Protein AF-A0A7C5E9Y1-F1 (afdb_monomer)

Sequence (127 aa):
MKSKLKGCRVERELLDRFHSIGFGCIRIAGSGVNKNAPDLIAGTQGKLFIIECKSSKKNYLYLDKEEAQNVINYASKFGGTGWYGLRFDRKEWRFIKAEEILKTNRIVPEEGLTFEELVQFLELKRK

Mean predicted aligned error: 4.64 Å

pLDDT: mean 89.4, std 13.11, range [34.28, 97.88]

Foldseek 3Di:
DVVVVVVVVQLVVVCVVLVVVPKHKDADPCCVPDVLAAGMWIGDDQEIEREHEDEDQDQKDFADLVSLVSQCVVCVVVVYFGWYWYHYPPAAIFIDGSVVCNVPGMDGRVDHDGPVRVVVVVVVVPD

Secondary structure (DSSP, 8-state):
-HHHHHHHHHHHHHHHHHHHTT-EEEEPTTTTT-TTS-SEEEEETTEEEEEEEEEESSS-EEPPHHHHHHHHHHHHHHTSEEEEEEEETTS-EEEEEHHHHTT--EE-TT-SB-HHHHHHHHHHTT-

Solvent-accessible surface area (backbone atoms only — not comparable to full-atom values): 6956 Å² total; per-residue (Å²): 115,77,65,60,59,50,52,59,46,55,56,44,55,52,40,52,53,40,44,76,73,73,28,52,54,46,72,45,87,58,23,95,77,42,81,88,44,52,40,32,44,34,33,51,97,93,43,39,37,30,27,36,74,47,73,34,86,54,81,50,48,80,58,58,51,68,55,26,51,49,35,39,54,50,8,57,76,70,66,32,45,25,31,36,42,36,41,36,68,98,55,67,54,21,37,41,52,22,75,54,37,69,78,53,36,74,45,46,80,83,55,58,33,41,65,67,53,45,52,48,62,61,55,64,69,73,114

Nearest PDB structures (foldseek):
  2wcz-assembly1_A  TM=8.792E-01  e=9.005E-12  Archaeoglobus fulgidus
  2wcw-assembly2_C  TM=8.893E-01  e=9.499E-11  Archaeoglobus fulgidus
  2wcw-assembly1_B  TM=8.791E-01  e=2.374E-10  Archaeoglobus fulgidus
  1ipi-assembly1_A  TM=9.364E-01  e=1.390E-09  Pyrococcus furiosus
  2wcz-assembly1_B  TM=8.637E-01  e=3.709E-09  Archaeoglobus fulgidus

Radius of gyration: 13.58 Å; Cα contacts (8 Å, |Δi|>4): 222; chains: 1; bounding box: 30×27×44 Å

Structure (mmCIF, N/CA/C/O backbone):
data_AF-A0A7C5E9Y1-F1
#
_entry.id   AF-A0A7C5E9Y1-F1
#
loop_
_atom_site.group_PDB
_atom_site.id
_atom_site.type_symbol
_atom_site.label_atom_id
_atom_site.label_alt_id
_atom_site.label_comp_id
_atom_site.label_asym_id
_atom_site.label_entity_id
_atom_site.label_seq_id
_atom_site.pdbx_PDB_ins_code
_atom_site.Cartn_x
_atom_site.Cartn_y
_atom_site.Cartn_z
_atom_site.occupancy
_atom_site.B_iso_or_equiv
_atom_site.auth_seq_id
_atom_site.auth_comp_id
_atom_site.auth_asym_id
_atom_site.auth_atom_id
_atom_site.pdbx_PDB_model_num
ATOM 1 N N . MET A 1 1 ? -4.787 5.306 -22.476 1.00 39.22 1 MET A N 1
ATOM 2 C CA . MET A 1 1 ? -6.003 4.581 -22.017 1.00 39.22 1 MET A CA 1
ATOM 3 C C . MET A 1 1 ? -5.748 3.142 -21.528 1.00 39.22 1 MET A C 1
ATOM 5 O O . MET A 1 1 ? -6.382 2.747 -20.559 1.00 39.22 1 MET A O 1
ATOM 9 N N . LYS A 1 2 ? -4.798 2.363 -22.090 1.00 34.28 2 LYS A N 1
ATOM 10 C CA . LYS A 1 2 ? -4.478 0.980 -21.634 1.00 34.28 2 LYS A CA 1
ATOM 11 C C . LYS A 1 2 ? -3.954 0.846 -20.185 1.00 34.28 2 LYS A C 1
ATOM 13 O O . LYS A 1 2 ? -4.106 -0.223 -19.603 1.00 34.28 2 LYS A O 1
ATOM 18 N N . SER A 1 3 ? -3.327 1.877 -19.612 1.00 57.88 3 SER A N 1
ATOM 19 C CA . SER A 1 3 ? -2.794 1.863 -18.235 1.00 57.88 3 SER A CA 1
ATOM 20 C C . SER A 1 3 ? -3.894 1.986 -17.175 1.00 57.88 3 SER A C 1
ATOM 22 O O . SER A 1 3 ? -3.903 1.220 -16.217 1.00 57.88 3 SER A O 1
ATOM 24 N N . LYS A 1 4 ? -4.873 2.875 -17.395 1.00 59.66 4 LYS A N 1
ATOM 25 C CA . LYS A 1 4 ? -5.979 3.135 -16.457 1.00 59.66 4 LYS A CA 1
ATOM 26 C C . LYS A 1 4 ? -6.898 1.921 -16.283 1.00 59.66 4 LYS A C 1
ATOM 28 O O . LYS A 1 4 ? -7.266 1.589 -15.165 1.00 59.66 4 LYS A O 1
ATOM 33 N N . LEU A 1 5 ? -7.193 1.205 -17.375 1.00 62.38 5 LEU A N 1
ATOM 34 C CA . LEU A 1 5 ? -7.972 -0.041 -17.332 1.00 62.38 5 LEU A CA 1
ATOM 35 C C . LEU A 1 5 ? -7.273 -1.144 -16.521 1.00 62.38 5 LEU A C 1
ATOM 37 O O . LEU A 1 5 ? -7.941 -1.913 -15.837 1.00 62.38 5 LEU A O 1
ATOM 41 N N . LYS A 1 6 ? -5.935 -1.211 -16.573 1.00 60.88 6 LYS A N 1
ATOM 42 C CA . LYS A 1 6 ? -5.151 -2.185 -15.800 1.00 60.88 6 LYS A CA 1
ATOM 43 C C . LYS A 1 6 ? -5.104 -1.839 -14.316 1.00 60.88 6 LYS A C 1
ATOM 45 O O . LYS A 1 6 ? -5.360 -2.733 -13.520 1.00 60.88 6 LYS A O 1
ATOM 50 N N . GLY A 1 7 ? -4.862 -0.572 -13.963 1.00 65.75 7 GLY A N 1
ATOM 51 C CA . GLY A 1 7 ? -4.944 -0.106 -12.568 1.00 65.75 7 GLY A CA 1
ATOM 52 C C . GLY A 1 7 ? -6.314 -0.416 -11.966 1.00 65.75 7 GLY A C 1
ATOM 53 O O . GLY A 1 7 ? -6.421 -1.151 -10.992 1.00 65.75 7 GLY A O 1
ATOM 54 N N . CYS A 1 8 ? -7.375 -0.075 -12.704 1.00 78.31 8 CYS A N 1
ATOM 55 C CA . CYS A 1 8 ? -8.750 -0.395 -12.328 1.00 78.31 8 CYS A CA 1
ATOM 56 C C . CYS A 1 8 ? -9.058 -1.890 -12.152 1.00 78.31 8 CYS A C 1
ATOM 58 O O . CYS A 1 8 ? -10.063 -2.201 -11.514 1.00 78.31 8 CYS A O 1
ATOM 60 N N . ARG A 1 9 ? -8.294 -2.800 -12.769 1.00 87.44 9 ARG A N 1
ATOM 61 C CA . ARG A 1 9 ? -8.444 -4.251 -12.577 1.00 87.44 9 ARG A CA 1
ATOM 62 C C . ARG A 1 9 ? -7.679 -4.720 -11.344 1.00 87.44 9 ARG A C 1
ATOM 64 O O . ARG A 1 9 ? -8.216 -5.516 -10.590 1.00 87.44 9 ARG A O 1
ATOM 71 N N . VAL A 1 10 ? -6.463 -4.215 -11.149 1.00 91.00 10 VAL A N 1
ATOM 72 C CA . VAL A 1 10 ? -5.610 -4.533 -9.996 1.00 91.00 10 VAL A CA 1
ATOM 73 C C . VAL A 1 10 ? -6.273 -4.077 -8.693 1.00 91.00 10 VAL A C 1
ATOM 75 O O . VAL A 1 10 ? -6.408 -4.873 -7.773 1.00 91.00 10 VAL A O 1
ATOM 78 N N . GLU A 1 11 ? -6.791 -2.849 -8.646 1.00 92.75 11 GLU A N 1
ATOM 79 C CA . GLU A 1 11 ? -7.531 -2.337 -7.482 1.00 92.75 11 GLU A CA 1
ATOM 80 C C . GLU A 1 11 ? -8.792 -3.165 -7.183 1.00 92.75 11 GLU A C 1
ATOM 82 O O . GLU A 1 11 ? -9.095 -3.434 -6.026 1.00 92.75 11 GLU A O 1
ATOM 87 N N . ARG A 1 12 ? -9.529 -3.596 -8.223 1.00 94.81 12 ARG A N 1
ATOM 88 C CA . ARG A 1 12 ? -10.718 -4.452 -8.052 1.00 94.81 12 ARG A CA 1
ATOM 89 C C . ARG A 1 12 ? -10.360 -5.836 -7.532 1.00 94.81 12 ARG A C 1
ATOM 91 O O . ARG A 1 12 ? -11.023 -6.307 -6.627 1.00 94.81 12 ARG A O 1
ATOM 98 N N . GLU A 1 13 ? -9.295 -6.443 -8.056 1.00 96.00 13 GLU A N 1
ATOM 99 C CA . GLU A 1 13 ? -8.809 -7.739 -7.572 1.00 96.00 13 GLU A CA 1
ATOM 100 C C . GLU A 1 13 ? -8.527 -7.698 -6.064 1.00 96.00 13 GLU A C 1
ATOM 102 O O . GLU A 1 13 ? -8.906 -8.622 -5.348 1.00 96.00 13 GLU A O 1
ATOM 107 N N . LEU A 1 14 ? -7.886 -6.634 -5.569 1.00 97.12 14 LEU A N 1
ATOM 108 C CA . LEU A 1 14 ? -7.610 -6.496 -4.140 1.00 97.12 14 LEU A CA 1
ATOM 109 C C . LEU A 1 14 ? -8.870 -6.182 -3.319 1.00 97.12 14 LEU A C 1
ATOM 111 O O . LEU A 1 14 ? -9.047 -6.745 -2.241 1.00 97.12 14 LEU A O 1
ATOM 115 N N . LEU A 1 15 ? -9.758 -5.329 -3.833 1.00 97.56 15 LEU A N 1
ATOM 116 C CA . LEU A 1 15 ? -11.053 -5.053 -3.205 1.00 97.56 15 LEU A CA 1
ATOM 117 C C . LEU A 1 15 ? -11.870 -6.339 -3.020 1.00 97.56 15 LEU A C 1
ATOM 119 O O . LEU A 1 15 ? -12.353 -6.605 -1.920 1.00 97.56 15 LEU A O 1
ATOM 123 N N . ASP A 1 16 ? -11.966 -7.163 -4.065 1.00 97.38 16 ASP A N 1
ATOM 124 C CA . ASP A 1 16 ? -12.700 -8.430 -4.029 1.00 97.38 16 ASP A CA 1
ATOM 125 C C . ASP A 1 16 ? -12.076 -9.401 -3.013 1.00 97.38 16 ASP A C 1
ATOM 127 O O . ASP A 1 16 ? -12.800 -10.079 -2.283 1.00 97.38 16 ASP A O 1
ATOM 131 N N . ARG A 1 17 ? -10.738 -9.428 -2.895 1.00 97.06 17 ARG A N 1
ATOM 132 C CA . ARG A 1 17 ? -10.040 -10.220 -1.866 1.00 97.06 17 ARG A CA 1
ATOM 133 C C . ARG A 1 17 ? -10.432 -9.797 -0.453 1.00 97.06 17 ARG A C 1
ATOM 135 O O . ARG A 1 17 ? -10.791 -10.662 0.341 1.00 97.06 17 ARG A O 1
ATOM 142 N N . PHE A 1 18 ? -10.425 -8.499 -0.141 1.00 96.88 18 PHE A N 1
ATOM 143 C CA . PHE A 1 18 ? -10.885 -8.012 1.167 1.00 96.88 18 PHE A CA 1
ATOM 144 C C . PHE A 1 18 ? -12.357 -8.358 1.434 1.00 96.88 18 PHE A C 1
ATOM 146 O O . PHE A 1 18 ? -12.678 -8.861 2.509 1.00 96.88 18 PHE A O 1
ATOM 153 N N . HIS A 1 19 ? -13.243 -8.170 0.454 1.00 96.62 19 HIS A N 1
ATOM 154 C CA . HIS A 1 19 ? -14.653 -8.542 0.601 1.00 96.62 19 HIS A CA 1
ATOM 155 C C . HIS A 1 19 ? -14.845 -10.043 0.845 1.00 96.62 19 HIS A C 1
ATOM 157 O O . HIS A 1 19 ? -15.668 -10.425 1.675 1.00 96.62 19 HIS A O 1
ATOM 163 N N . SER A 1 20 ? -14.062 -10.897 0.178 1.00 96.56 20 SER A N 1
ATOM 164 C CA . SER A 1 20 ? -14.175 -12.356 0.317 1.00 96.56 20 SER A CA 1
ATOM 165 C C . SER A 1 20 ? -13.888 -12.871 1.733 1.00 96.56 20 SER A C 1
ATOM 167 O O . SER A 1 20 ? -14.375 -13.936 2.102 1.00 96.56 20 SER A O 1
ATOM 169 N N . ILE A 1 21 ? -13.153 -12.096 2.538 1.00 94.38 21 ILE A N 1
ATOM 170 C CA . ILE A 1 21 ? -12.843 -12.402 3.942 1.00 94.38 21 ILE A CA 1
ATOM 171 C C . ILE A 1 21 ? -13.665 -11.562 4.936 1.00 94.38 21 ILE A C 1
ATOM 173 O O . ILE A 1 21 ? -13.351 -11.519 6.122 1.00 94.38 21 ILE A O 1
ATOM 177 N N . GLY A 1 22 ? -14.708 -10.866 4.468 1.00 93.69 22 GLY A N 1
ATOM 178 C CA . GLY A 1 22 ? -15.627 -10.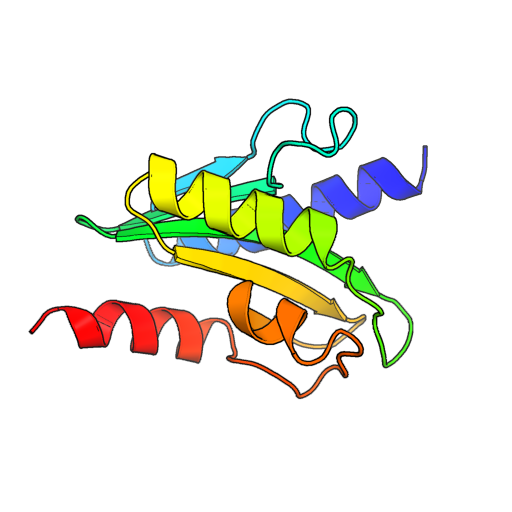095 5.313 1.00 93.69 22 GLY A CA 1
ATOM 179 C C . GLY A 1 22 ? -15.124 -8.716 5.753 1.00 93.69 22 GLY A C 1
ATOM 180 O O . GLY A 1 22 ? -15.741 -8.096 6.619 1.00 93.69 22 GLY A O 1
ATOM 181 N N . PHE A 1 23 ? -14.029 -8.211 5.178 1.00 95.50 23 PHE A N 1
ATOM 182 C CA . PHE A 1 23 ? -13.599 -6.829 5.404 1.00 95.50 23 PHE A CA 1
ATOM 183 C C . PHE A 1 23 ? 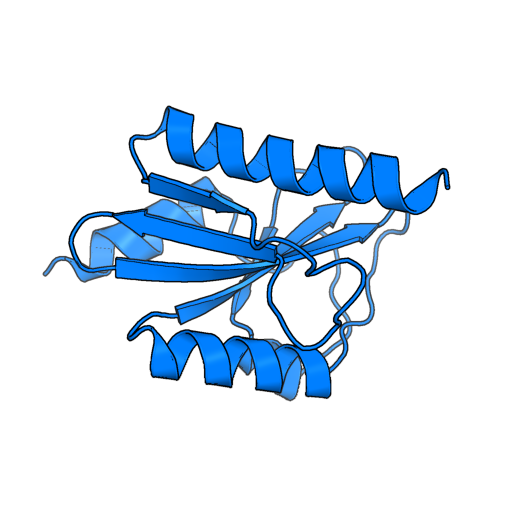-14.455 -5.890 4.551 1.00 95.50 23 PHE A C 1
ATOM 185 O O . PHE A 1 23 ? -14.848 -6.240 3.442 1.00 95.50 23 PHE A O 1
ATOM 192 N N . GLY A 1 24 ? -14.705 -4.673 5.030 1.00 96.06 24 GLY A N 1
ATOM 193 C CA . GLY A 1 24 ? -15.210 -3.603 4.172 1.00 96.06 24 GLY A CA 1
ATOM 194 C C . GLY A 1 24 ? -14.071 -3.051 3.319 1.00 96.06 24 GLY A C 1
ATOM 195 O O . GLY A 1 24 ? -12.986 -2.809 3.846 1.00 96.06 24 GLY A O 1
ATOM 196 N N . CYS A 1 25 ? -14.287 -2.842 2.019 1.00 97.31 25 CYS A N 1
ATOM 197 C CA . CYS A 1 25 ? -13.298 -2.207 1.154 1.00 97.31 25 CYS A CA 1
ATOM 198 C C . CYS A 1 25 ? -13.953 -1.300 0.107 1.00 97.31 25 CYS A C 1
ATOM 200 O O . CYS A 1 25 ? -14.907 -1.673 -0.571 1.00 97.31 25 CYS A O 1
ATOM 202 N N . ILE A 1 26 ? -13.426 -0.087 -0.041 1.00 95.94 26 ILE A N 1
ATOM 203 C CA . ILE A 1 26 ? -13.893 0.891 -1.021 1.00 95.94 26 ILE A CA 1
ATOM 204 C C . ILE A 1 26 ? -12.727 1.440 -1.835 1.00 95.94 26 ILE A C 1
ATOM 206 O O . ILE A 1 26 ? -11.607 1.571 -1.342 1.00 95.94 26 ILE A O 1
ATOM 210 N N . ARG A 1 27 ? -13.018 1.797 -3.088 1.00 94.31 27 ARG A N 1
ATOM 211 C CA . ARG A 1 27 ? -12.103 2.525 -3.974 1.00 94.31 27 ARG A CA 1
ATOM 212 C C . ARG A 1 27 ? -12.322 4.021 -3.850 1.00 94.31 27 ARG A C 1
ATOM 214 O O . ARG A 1 27 ? -13.467 4.473 -3.882 1.00 94.31 27 ARG A O 1
ATOM 221 N N . ILE A 1 28 ? -11.239 4.787 -3.770 1.00 91.12 28 ILE A N 1
ATOM 222 C CA . ILE A 1 28 ? -11.320 6.245 -3.700 1.00 91.12 28 ILE A CA 1
ATOM 223 C C . ILE A 1 28 ? -11.540 6.809 -5.106 1.00 91.12 28 ILE A C 1
ATOM 225 O O . ILE A 1 28 ? -10.771 6.578 -6.041 1.00 91.12 28 ILE A O 1
ATOM 229 N N . ALA A 1 29 ? -12.628 7.559 -5.280 1.00 85.69 29 ALA A N 1
ATOM 230 C CA . ALA A 1 29 ? -12.941 8.176 -6.559 1.00 85.69 29 ALA A CA 1
ATOM 231 C C . ALA A 1 29 ? -11.872 9.213 -6.938 1.00 85.69 29 ALA A C 1
ATOM 233 O O . ALA A 1 29 ? -11.527 10.094 -6.156 1.00 85.69 29 ALA A O 1
ATOM 234 N N . GLY A 1 30 ? -11.373 9.130 -8.171 1.00 80.44 30 GLY A N 1
ATOM 235 C CA . GLY A 1 30 ? -10.431 10.111 -8.707 1.00 80.44 30 GLY A CA 1
ATOM 236 C C . GLY A 1 30 ? -8.959 9.912 -8.327 1.00 80.44 30 GLY A C 1
ATOM 237 O O . GLY A 1 30 ? -8.160 10.708 -8.816 1.00 80.44 30 GLY A O 1
ATOM 238 N N . SER A 1 31 ? -8.574 8.863 -7.580 1.00 74.38 31 SER A N 1
ATOM 239 C CA . SER A 1 31 ? -7.160 8.579 -7.225 1.00 74.38 31 SER A CA 1
ATOM 240 C C . SER A 1 31 ? -6.240 8.543 -8.457 1.00 74.38 31 SER A C 1
ATOM 242 O O . SER A 1 31 ? -5.191 9.174 -8.510 1.00 74.38 31 SER A O 1
ATOM 244 N N . GLY A 1 32 ? -6.704 7.936 -9.553 1.00 63.25 32 GLY A N 1
ATOM 245 C CA . GLY A 1 32 ? -5.951 7.872 -10.812 1.00 63.25 32 GLY A CA 1
ATOM 246 C C . GLY A 1 32 ? -5.828 9.188 -11.604 1.00 63.25 32 GLY A C 1
ATOM 247 O O . GLY A 1 32 ? -5.262 9.172 -12.698 1.00 63.25 32 GLY A O 1
ATOM 248 N N . VAL A 1 33 ? -6.410 10.297 -11.132 1.00 67.25 33 VAL A N 1
ATOM 249 C CA . VAL A 1 33 ? -6.280 11.647 -11.729 1.00 67.25 33 VAL A CA 1
ATOM 250 C C . VAL A 1 33 ? -5.651 12.611 -10.723 1.00 67.25 33 VAL A C 1
ATOM 252 O O . VAL A 1 33 ? -4.790 13.406 -11.092 1.00 67.25 33 VAL A O 1
ATOM 255 N N . ASN A 1 34 ? -6.049 12.508 -9.457 1.00 64.94 34 ASN A N 1
ATOM 256 C CA . ASN A 1 34 ? -5.498 13.251 -8.340 1.00 64.94 34 ASN A CA 1
ATOM 257 C C . ASN A 1 34 ? -4.528 12.351 -7.561 1.00 64.94 34 ASN A C 1
ATOM 259 O O . ASN A 1 34 ? -4.961 11.559 -6.730 1.00 64.94 34 ASN A O 1
ATOM 263 N N . LYS A 1 35 ? -3.219 12.514 -7.796 1.00 64.44 35 LYS A N 1
ATOM 264 C CA . LYS A 1 35 ? -2.153 11.753 -7.111 1.00 64.44 35 LYS A CA 1
ATOM 265 C C . LYS A 1 35 ? -2.098 11.965 -5.590 1.00 64.44 35 LYS A C 1
ATOM 267 O O . LYS A 1 35 ? -1.291 11.345 -4.911 1.00 64.44 35 LYS A O 1
ATOM 272 N N . ASN A 1 36 ? -2.931 12.854 -5.054 1.00 74.31 36 ASN A N 1
ATOM 273 C CA . ASN A 1 36 ? -2.963 13.168 -3.633 1.00 74.31 36 ASN A CA 1
ATOM 274 C C . ASN A 1 36 ? -3.905 12.256 -2.838 1.00 74.31 36 ASN A C 1
ATOM 276 O O . ASN A 1 36 ? -4.078 12.501 -1.649 1.00 74.31 36 ASN A O 1
ATOM 280 N N . ALA A 1 37 ? -4.562 11.273 -3.460 1.00 86.19 37 ALA A N 1
ATOM 281 C CA . ALA A 1 37 ? -5.456 10.342 -2.779 1.00 86.19 37 ALA A CA 1
ATOM 282 C C . ALA A 1 37 ? -4.997 8.889 -3.000 1.00 86.19 37 ALA A C 1
ATOM 284 O O . ALA A 1 37 ? -4.740 8.533 -4.149 1.00 86.19 37 ALA A O 1
ATOM 285 N N . PRO A 1 38 ? -4.944 8.062 -1.940 1.00 92.94 38 PRO A N 1
ATOM 286 C CA . PRO A 1 38 ? -4.693 6.624 -2.046 1.00 92.94 38 PRO A CA 1
ATOM 287 C C . PRO A 1 38 ? -5.753 5.899 -2.887 1.00 92.94 38 PRO A C 1
ATOM 289 O O . PRO A 1 38 ? -6.822 6.444 -3.161 1.00 92.94 38 PRO A O 1
ATOM 292 N N . ASP A 1 39 ? -5.506 4.644 -3.251 1.00 95.19 39 ASP A N 1
ATOM 293 C CA . ASP A 1 39 ? -6.432 3.882 -4.097 1.00 95.19 39 ASP A CA 1
ATOM 294 C C . ASP A 1 39 ? -7.592 3.230 -3.335 1.00 95.19 39 ASP A C 1
ATOM 296 O O . ASP A 1 39 ? -8.741 3.265 -3.791 1.00 95.19 39 ASP A O 1
ATOM 300 N N . LEU A 1 40 ? -7.305 2.617 -2.183 1.00 96.50 40 LEU A N 1
ATOM 301 C CA . LEU A 1 40 ? -8.275 1.846 -1.407 1.00 96.50 40 LEU A CA 1
ATOM 302 C C . LEU A 1 40 ? -8.303 2.267 0.059 1.00 96.50 40 LEU A C 1
ATOM 304 O O . LEU A 1 40 ? -7.274 2.556 0.672 1.00 96.50 40 LEU A O 1
ATOM 308 N N . ILE A 1 41 ? -9.498 2.182 0.638 1.00 96.31 41 ILE A N 1
ATOM 309 C CA . ILE A 1 41 ? -9.693 2.105 2.084 1.00 96.31 41 ILE A CA 1
ATOM 310 C C . ILE A 1 41 ? -10.299 0.739 2.368 1.00 96.31 41 ILE A C 1
ATOM 312 O O . ILE A 1 41 ? -11.395 0.438 1.899 1.00 96.31 41 ILE A O 1
ATOM 316 N N . ALA A 1 42 ? -9.582 -0.093 3.112 1.00 96.38 42 ALA A N 1
ATOM 317 C CA . ALA A 1 42 ? -10.072 -1.373 3.603 1.00 96.38 42 ALA A CA 1
ATOM 318 C C . ALA A 1 42 ? -10.151 -1.346 5.129 1.00 96.38 42 ALA A C 1
ATOM 320 O O . ALA A 1 42 ? -9.449 -0.572 5.776 1.00 96.38 42 ALA A O 1
ATOM 321 N N . GLY A 1 43 ? -10.982 -2.185 5.732 1.00 93.94 43 GLY A N 1
ATOM 322 C CA . GLY A 1 43 ? -11.088 -2.206 7.181 1.00 93.94 43 GLY A CA 1
ATOM 323 C C . GLY A 1 43 ? -11.990 -3.285 7.742 1.00 93.94 43 GLY A C 1
ATOM 324 O O . GLY A 1 43 ? -12.848 -3.844 7.064 1.00 93.94 43 GLY A O 1
ATOM 325 N N . THR A 1 44 ? -11.795 -3.544 9.027 1.00 92.06 44 THR A N 1
ATOM 326 C CA . THR A 1 44 ? -12.665 -4.379 9.855 1.00 92.06 44 THR A CA 1
ATOM 327 C C . THR A 1 44 ? -12.595 -3.878 11.293 1.00 92.06 44 THR A C 1
ATOM 329 O O . THR A 1 44 ? -11.543 -3.399 11.709 1.00 92.06 44 THR A O 1
ATOM 332 N N . GLN A 1 45 ? -13.710 -3.939 12.028 1.00 86.38 45 GLN A N 1
ATOM 333 C CA . GLN A 1 45 ? -13.855 -3.630 13.465 1.00 86.38 45 GLN A CA 1
ATOM 334 C C . GLN A 1 45 ? -12.733 -2.761 14.084 1.00 86.38 45 GLN A C 1
ATOM 336 O O . GLN A 1 45 ? -11.834 -3.262 14.759 1.00 86.38 45 GLN A O 1
ATOM 341 N N . GLY A 1 46 ? -12.788 -1.444 13.854 1.00 83.94 46 GLY A N 1
ATOM 342 C CA . GLY A 1 46 ? -11.865 -0.474 14.463 1.00 83.94 46 GLY A CA 1
ATOM 343 C C . GLY A 1 46 ? -10.473 -0.390 13.826 1.00 83.94 46 GLY A C 1
ATOM 344 O O . GLY A 1 46 ? -9.620 0.331 14.334 1.00 83.94 46 GLY A O 1
ATOM 345 N N . LYS A 1 47 ? -10.226 -1.099 12.720 1.00 89.38 47 LYS A N 1
ATOM 346 C CA . LYS A 1 47 ? -8.968 -1.051 11.968 1.00 89.38 47 LYS A CA 1
ATOM 347 C C . LYS A 1 47 ? -9.223 -0.607 10.540 1.00 89.38 47 LYS A C 1
ATOM 349 O O . LYS A 1 47 ? -10.044 -1.198 9.841 1.00 89.38 47 LYS A O 1
ATOM 354 N N . LEU A 1 48 ? -8.484 0.414 10.124 1.00 94.38 48 LEU A N 1
ATOM 355 C CA . LEU A 1 48 ? -8.519 0.963 8.776 1.00 94.38 48 LEU A CA 1
ATOM 356 C C . LEU A 1 48 ? -7.142 0.841 8.120 1.00 94.38 48 LEU A C 1
ATOM 358 O O . LEU A 1 48 ? -6.101 1.070 8.745 1.00 94.38 48 LEU A O 1
ATOM 362 N N . PHE A 1 49 ? -7.157 0.491 6.842 1.00 94.19 49 PHE A N 1
ATOM 363 C CA . PHE A 1 49 ? -6.001 0.314 5.978 1.00 94.19 49 PHE A CA 1
ATOM 364 C C . PHE A 1 49 ? -6.167 1.254 4.805 1.00 94.19 49 PHE A C 1
ATOM 366 O O . PHE A 1 49 ? -7.122 1.143 4.036 1.00 94.19 49 PHE A O 1
ATOM 373 N N . ILE A 1 50 ? -5.232 2.181 4.686 1.00 96.88 50 ILE A N 1
ATOM 374 C CA . ILE A 1 50 ? -5.149 3.094 3.561 1.00 96.88 50 ILE A CA 1
ATOM 375 C C . ILE A 1 50 ? -4.102 2.522 2.620 1.00 96.88 50 ILE A C 1
ATOM 377 O O . ILE A 1 50 ? -2.938 2.411 3.003 1.00 96.88 50 ILE A O 1
ATOM 381 N N . ILE A 1 51 ? -4.524 2.100 1.431 1.00 97.12 51 ILE A N 1
ATOM 382 C CA . ILE A 1 51 ? -3.694 1.285 0.547 1.00 97.12 51 ILE A CA 1
ATOM 383 C C . ILE A 1 51 ? -3.509 1.985 -0.794 1.00 97.12 51 ILE A C 1
ATOM 385 O O . ILE A 1 51 ? -4.480 2.287 -1.485 1.00 97.12 51 ILE A O 1
ATOM 389 N N . GLU A 1 52 ? -2.252 2.169 -1.178 1.00 96.62 52 GLU A N 1
ATOM 390 C CA . GLU A 1 52 ? -1.842 2.555 -2.527 1.00 96.62 52 GLU A CA 1
ATOM 391 C C . GLU A 1 52 ? -1.480 1.303 -3.335 1.00 96.62 52 GLU A C 1
ATOM 393 O O . GLU A 1 52 ? -0.675 0.479 -2.890 1.00 96.62 52 GLU A O 1
ATOM 398 N N . CYS A 1 53 ? -2.068 1.116 -4.519 1.00 95.75 53 CYS A N 1
ATOM 399 C CA . CYS A 1 53 ? -1.868 -0.086 -5.325 1.00 95.75 53 CYS A CA 1
ATOM 400 C C . CYS A 1 53 ? -0.852 0.160 -6.443 1.00 95.75 53 CYS A C 1
ATOM 402 O O . CYS A 1 53 ? -1.083 0.931 -7.372 1.00 95.75 53 CYS A O 1
ATOM 404 N N . LYS A 1 54 ? 0.248 -0.597 -6.454 1.00 94.50 54 LYS A N 1
ATOM 405 C CA . LYS A 1 54 ? 1.207 -0.590 -7.569 1.00 94.50 54 LYS A CA 1
ATOM 406 C C . LYS A 1 54 ? 1.275 -1.954 -8.232 1.00 94.50 54 LYS A C 1
ATOM 408 O O . LYS A 1 54 ? 1.202 -2.997 -7.591 1.00 94.50 54 LYS A O 1
ATOM 413 N N . SER A 1 55 ? 1.451 -1.958 -9.549 1.00 94.00 55 SER A N 1
ATOM 414 C CA . SER A 1 55 ? 1.660 -3.187 -10.315 1.00 94.00 55 SER A CA 1
ATOM 415 C C . SER A 1 55 ? 2.867 -3.064 -11.227 1.00 94.00 55 SER A C 1
ATOM 417 O O . SER A 1 55 ? 3.167 -1.986 -11.743 1.00 94.00 55 SER A O 1
ATOM 419 N N . SER A 1 56 ? 3.568 -4.176 -11.438 1.00 93.69 56 SER A N 1
ATOM 420 C CA . SER A 1 56 ? 4.753 -4.215 -12.294 1.00 93.69 56 SER A CA 1
ATOM 421 C C . SER A 1 56 ? 4.835 -5.511 -13.074 1.00 93.69 56 SER A C 1
ATOM 423 O O . SER A 1 56 ? 4.545 -6.590 -12.565 1.00 93.69 56 SER A O 1
ATOM 425 N N . LYS A 1 57 ? 5.282 -5.399 -14.324 1.00 93.19 57 LYS A N 1
ATOM 426 C CA . LYS A 1 57 ? 5.714 -6.548 -15.131 1.00 93.19 57 LYS A CA 1
ATOM 427 C C . LYS A 1 57 ? 7.195 -6.875 -14.949 1.00 93.19 57 LYS A C 1
ATOM 429 O O . LYS A 1 57 ? 7.646 -7.913 -15.415 1.00 93.19 57 LYS A O 1
ATOM 434 N N . LYS A 1 58 ? 7.959 -5.957 -14.353 1.00 94.75 58 LYS A N 1
ATOM 435 C CA . LYS A 1 58 ? 9.368 -6.167 -14.016 1.00 94.75 58 LYS A CA 1
ATOM 436 C C . LYS A 1 58 ? 9.449 -6.868 -12.665 1.00 94.75 58 LYS A C 1
ATOM 438 O O . LYS A 1 58 ? 8.507 -6.806 -11.891 1.00 94.75 58 LYS A O 1
ATOM 443 N N . ASN A 1 59 ? 10.598 -7.441 -12.343 1.00 94.62 59 ASN A N 1
ATOM 444 C CA . ASN A 1 59 ? 10.903 -8.001 -11.025 1.00 94.62 59 ASN A CA 1
ATOM 445 C C . ASN A 1 59 ? 11.3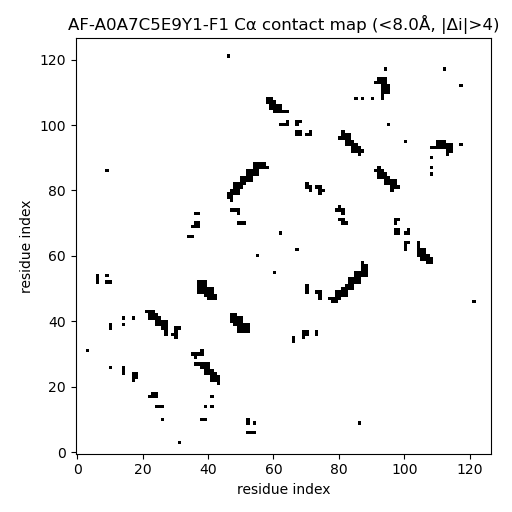75 -6.937 -10.010 1.00 94.62 59 ASN A C 1
ATOM 447 O O . ASN A 1 59 ? 12.157 -7.246 -9.119 1.00 94.62 59 ASN A O 1
ATOM 451 N N . TYR A 1 60 ? 10.968 -5.677 -10.178 1.00 95.56 60 TYR A N 1
ATOM 452 C CA . TYR A 1 60 ? 11.188 -4.610 -9.202 1.00 95.56 60 TYR A CA 1
ATOM 453 C C . TYR A 1 60 ? 10.229 -3.433 -9.439 1.00 95.56 60 TYR A C 1
ATOM 455 O O . TYR A 1 60 ? 9.659 -3.278 -10.531 1.00 95.56 60 TYR A O 1
ATOM 463 N N . LEU A 1 61 ? 10.086 -2.592 -8.416 1.00 94.56 61 LEU A N 1
ATOM 464 C CA . LEU A 1 61 ? 9.418 -1.293 -8.447 1.00 94.56 61 LEU A CA 1
ATOM 465 C C . LEU A 1 61 ? 10.257 -0.255 -7.703 1.00 94.56 61 LEU A C 1
ATOM 467 O O . LEU A 1 61 ? 10.839 -0.559 -6.667 1.00 94.56 61 LEU A O 1
ATOM 471 N N . TYR A 1 62 ? 10.285 0.967 -8.231 1.00 95.06 62 TYR A N 1
ATOM 47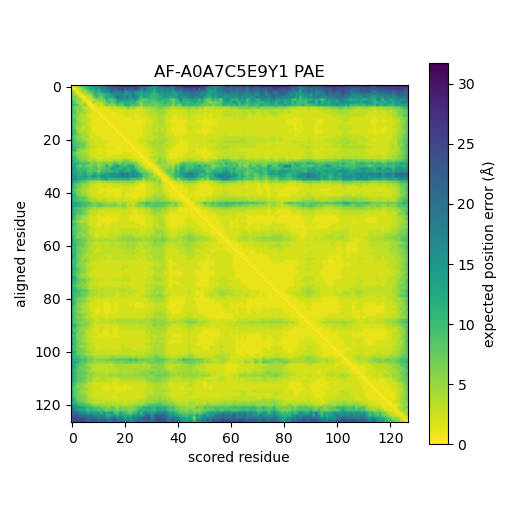2 C CA . TYR A 1 62 ? 10.673 2.140 -7.457 1.00 95.06 62 TYR A CA 1
ATOM 473 C C . TYR A 1 62 ? 9.401 2.843 -7.003 1.00 95.06 62 TYR A C 1
ATOM 475 O O . TYR A 1 62 ? 8.524 3.111 -7.826 1.00 95.06 62 TYR A O 1
ATOM 483 N N . LEU A 1 63 ? 9.303 3.091 -5.704 1.00 94.88 63 LEU A N 1
ATOM 484 C CA . LEU A 1 63 ? 8.174 3.755 -5.072 1.00 94.88 63 LEU A CA 1
ATOM 485 C C . LEU A 1 63 ? 8.540 5.204 -4.744 1.00 94.88 63 LEU A C 1
ATOM 487 O O . LEU A 1 63 ? 9.701 5.533 -4.479 1.00 94.88 63 LEU A O 1
ATOM 491 N N . ASP A 1 64 ? 7.545 6.077 -4.814 1.00 94.00 64 ASP A N 1
ATOM 492 C CA . ASP A 1 64 ? 7.717 7.499 -4.553 1.00 94.00 64 ASP A CA 1
ATOM 493 C C . ASP A 1 64 ? 7.585 7.765 -3.045 1.00 94.00 64 ASP A C 1
ATOM 495 O O . ASP A 1 64 ? 6.616 7.358 -2.401 1.00 94.00 64 ASP A O 1
ATOM 499 N N . LYS A 1 65 ? 8.589 8.430 -2.465 1.00 95.38 65 LYS A N 1
ATOM 500 C CA . LYS A 1 65 ? 8.602 8.752 -1.034 1.00 95.38 65 LYS A CA 1
ATOM 501 C C . LYS A 1 65 ? 7.591 9.844 -0.683 1.00 95.38 65 LYS A C 1
ATOM 503 O O . LYS A 1 65 ? 7.053 9.816 0.420 1.00 95.38 65 LYS A O 1
ATOM 508 N N . GLU A 1 66 ? 7.310 10.775 -1.593 1.00 94.31 66 GLU A N 1
ATOM 509 C CA . GLU A 1 66 ? 6.296 11.812 -1.375 1.00 94.31 66 GLU A CA 1
ATOM 510 C C . GLU A 1 66 ? 4.892 11.194 -1.368 1.00 94.31 66 GLU A C 1
ATOM 512 O O . GLU A 1 66 ? 4.092 11.454 -0.470 1.00 94.31 66 GLU A O 1
ATOM 517 N N . GLU A 1 67 ? 4.623 10.285 -2.308 1.00 94.25 67 GLU A N 1
ATOM 518 C CA . GLU A 1 67 ? 3.384 9.500 -2.333 1.00 94.25 67 GLU A CA 1
ATOM 519 C C . GLU A 1 67 ? 3.239 8.659 -1.057 1.00 94.25 67 GLU A C 1
ATOM 521 O O . GLU A 1 67 ? 2.177 8.648 -0.437 1.00 94.25 67 GLU A O 1
ATOM 526 N N . ALA A 1 68 ? 4.321 8.022 -0.593 1.00 96.25 68 ALA A N 1
ATOM 527 C CA . ALA A 1 68 ? 4.316 7.298 0.675 1.00 96.25 68 ALA A CA 1
ATOM 528 C C . ALA A 1 68 ? 3.991 8.212 1.865 1.00 96.25 68 ALA A C 1
ATOM 530 O O . ALA A 1 68 ? 3.164 7.848 2.702 1.00 96.25 68 ALA A O 1
ATOM 531 N N . GLN A 1 69 ? 4.563 9.417 1.914 1.00 96.44 69 GLN A N 1
ATOM 532 C CA . GLN A 1 69 ? 4.232 10.398 2.946 1.00 96.44 69 GLN A CA 1
ATOM 533 C C . GLN A 1 69 ? 2.755 10.813 2.889 1.00 96.44 69 GLN A C 1
ATOM 535 O O . GLN A 1 69 ? 2.111 10.945 3.932 1.00 96.44 69 GLN A O 1
ATOM 540 N N . ASN A 1 70 ? 2.184 10.959 1.693 1.00 94.81 70 ASN A N 1
ATOM 541 C CA . ASN A 1 70 ? 0.760 11.243 1.525 1.00 94.81 70 ASN A CA 1
ATOM 542 C C . ASN A 1 70 ? -0.118 10.096 2.043 1.00 94.81 70 ASN A C 1
ATOM 544 O O . ASN A 1 70 ? -1.071 10.355 2.780 1.00 94.81 70 ASN A O 1
ATOM 548 N N . VAL A 1 71 ? 0.227 8.840 1.745 1.00 96.62 71 VAL A N 1
ATOM 549 C CA . VAL A 1 71 ? -0.476 7.658 2.276 1.00 96.62 71 VAL A CA 1
ATOM 550 C C . VAL A 1 71 ? -0.434 7.633 3.807 1.00 96.62 71 VAL A C 1
ATOM 552 O O . VAL A 1 71 ? -1.473 7.436 4.437 1.00 96.62 71 VAL A O 1
ATOM 555 N N . ILE A 1 72 ? 0.728 7.902 4.415 1.00 97.19 72 ILE A N 1
ATOM 556 C CA . ILE A 1 72 ? 0.888 7.992 5.880 1.00 97.19 72 ILE A CA 1
ATOM 557 C C . ILE A 1 72 ? -0.009 9.095 6.455 1.00 97.19 72 ILE A C 1
ATOM 559 O O . ILE A 1 72 ? -0.719 8.881 7.438 1.00 97.19 72 ILE A O 1
ATOM 563 N N . ASN A 1 73 ? -0.031 10.267 5.820 1.00 96.06 73 ASN A N 1
ATOM 5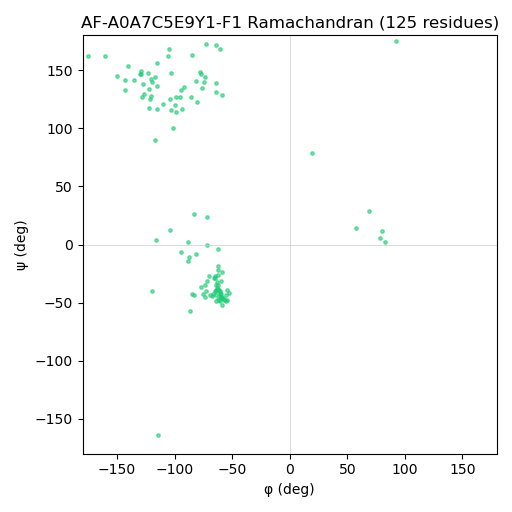64 C CA . ASN A 1 73 ? -0.849 11.394 6.262 1.00 96.06 73 ASN A CA 1
ATOM 565 C C . ASN A 1 73 ? -2.353 11.080 6.180 1.00 96.06 73 ASN A C 1
ATOM 567 O O . ASN A 1 73 ? -3.105 11.448 7.083 1.00 96.06 73 ASN A O 1
ATOM 571 N N . TYR A 1 74 ? -2.802 10.393 5.125 1.00 95.00 74 TYR A N 1
ATOM 572 C CA . TYR A 1 74 ? -4.183 9.912 5.020 1.00 95.00 74 TYR A CA 1
ATOM 573 C C . TYR A 1 74 ? -4.497 8.883 6.101 1.00 95.00 74 TYR A C 1
ATOM 575 O O . TYR A 1 74 ? -5.500 9.024 6.795 1.00 95.00 74 TYR A O 1
ATOM 583 N N . ALA A 1 75 ? -3.630 7.886 6.282 1.00 95.62 75 ALA A N 1
ATOM 584 C CA . ALA A 1 75 ? -3.787 6.874 7.320 1.00 95.62 75 ALA A CA 1
ATOM 585 C C . ALA A 1 75 ? -3.947 7.500 8.704 1.00 95.62 75 ALA A C 1
ATOM 587 O O . ALA A 1 75 ? -4.911 7.185 9.394 1.00 95.62 75 ALA A O 1
ATOM 588 N N . SER A 1 76 ? -3.088 8.457 9.056 1.00 96.25 76 SER A N 1
ATOM 589 C CA . SER A 1 76 ? -3.181 9.198 10.315 1.00 96.25 76 SER A CA 1
ATOM 590 C C . SER A 1 76 ? -4.534 9.905 10.479 1.00 96.25 76 SER A C 1
ATOM 592 O O . SER A 1 76 ? -5.200 9.734 11.498 1.00 96.25 76 SER A O 1
ATOM 594 N N . LYS A 1 77 ? -5.011 10.615 9.446 1.00 95.06 77 LYS A N 1
ATOM 595 C CA . LYS A 1 77 ? -6.311 11.315 9.472 1.00 95.06 77 LYS A CA 1
ATOM 596 C C . LYS A 1 77 ? -7.508 10.374 9.612 1.00 95.06 77 LYS A C 1
ATOM 598 O O . LYS A 1 77 ? -8.487 10.734 10.254 1.00 95.06 77 LYS A O 1
ATOM 603 N N . PHE A 1 78 ? -7.437 9.187 9.014 1.00 93.19 78 PHE A N 1
ATOM 604 C CA . PHE A 1 78 ? -8.469 8.158 9.140 1.00 93.19 78 PHE A CA 1
ATOM 605 C C . PHE A 1 78 ? -8.352 7.343 10.439 1.00 93.19 78 PHE A C 1
ATOM 607 O O . PHE A 1 78 ? -9.243 6.550 10.724 1.00 93.19 78 PHE A O 1
ATOM 614 N N . GLY A 1 79 ? -7.281 7.502 11.225 1.00 94.12 79 GLY A N 1
ATOM 615 C CA . GLY A 1 79 ? -7.007 6.640 12.380 1.00 94.12 79 GLY A CA 1
ATOM 616 C C . GLY A 1 79 ? -6.636 5.204 11.982 1.00 94.12 79 GLY A C 1
ATOM 617 O O . GLY A 1 79 ? -6.926 4.255 12.706 1.00 94.12 79 GLY A O 1
ATOM 618 N N . GLY A 1 80 ? -6.041 5.036 10.802 1.00 93.94 80 GLY A N 1
ATOM 619 C CA . GLY A 1 80 ? -5.639 3.758 10.226 1.00 93.94 80 GLY A CA 1
ATOM 620 C C . GLY A 1 80 ? -4.128 3.604 10.066 1.00 93.94 80 GLY A C 1
ATOM 621 O O . GLY A 1 80 ? -3.325 4.343 10.629 1.00 93.94 80 GLY A O 1
ATOM 622 N N . THR A 1 81 ? -3.738 2.625 9.253 1.00 95.56 81 THR A N 1
ATOM 623 C CA . THR A 1 81 ? -2.340 2.368 8.874 1.00 95.56 81 THR A CA 1
ATOM 624 C C . THR A 1 81 ? -2.166 2.471 7.363 1.00 95.56 81 THR A C 1
ATOM 626 O O . THR A 1 81 ? -3.067 2.100 6.609 1.00 95.56 81 THR A O 1
ATOM 629 N N . GLY A 1 82 ? -1.028 3.015 6.928 1.00 97.00 82 GLY A N 1
ATOM 630 C CA . GLY A 1 82 ? -0.716 3.246 5.519 1.00 97.00 82 GLY A CA 1
ATOM 631 C C . GLY A 1 82 ? 0.078 2.095 4.910 1.00 97.00 82 GLY A C 1
ATOM 632 O O . GLY A 1 82 ? 1.069 1.647 5.487 1.00 97.00 82 GLY A O 1
ATOM 633 N N . TRP A 1 83 ? -0.333 1.629 3.734 1.00 97.56 83 TRP A N 1
ATOM 634 C CA . TRP A 1 83 ? 0.251 0.461 3.078 1.00 97.56 83 TRP A CA 1
ATOM 635 C C . TRP A 1 83 ? 0.373 0.645 1.569 1.00 97.56 83 TRP A C 1
ATOM 637 O O . TRP A 1 83 ? -0.415 1.340 0.935 1.00 97.56 83 TRP A O 1
ATOM 647 N N . TYR A 1 84 ? 1.337 -0.058 0.991 1.00 97.62 84 TYR A N 1
ATOM 648 C CA . TYR A 1 84 ? 1.421 -0.318 -0.436 1.00 97.62 84 TYR A CA 1
ATOM 649 C C . TYR A 1 84 ? 1.004 -1.757 -0.711 1.00 97.62 84 TYR A C 1
ATOM 651 O O . TYR A 1 84 ? 1.585 -2.681 -0.145 1.00 97.62 84 TYR A O 1
ATOM 659 N N . GLY A 1 85 ? 0.024 -1.941 -1.594 1.00 97.62 85 GLY A N 1
ATOM 660 C CA . GLY A 1 85 ? -0.327 -3.230 -2.179 1.00 97.62 85 GLY A CA 1
ATOM 661 C C . GLY A 1 85 ? 0.399 -3.408 -3.509 1.00 97.62 85 GLY A C 1
ATOM 662 O O . GLY A 1 85 ? 0.171 -2.655 -4.456 1.00 97.62 85 GLY A O 1
ATOM 663 N N . LEU A 1 86 ? 1.275 -4.402 -3.596 1.00 97.25 86 LEU A N 1
ATOM 664 C CA . LEU A 1 86 ? 2.144 -4.633 -4.743 1.00 97.25 86 LEU A CA 1
ATOM 665 C C . LEU A 1 86 ? 1.715 -5.887 -5.498 1.00 97.25 86 LEU A C 1
ATOM 667 O O . LEU A 1 86 ? 1.717 -6.995 -4.960 1.00 97.25 86 LEU A O 1
ATOM 671 N N . ARG A 1 87 ? 1.387 -5.711 -6.779 1.00 96.50 87 ARG A N 1
ATOM 672 C CA . ARG A 1 87 ? 0.959 -6.784 -7.677 1.00 96.50 87 ARG A CA 1
ATOM 673 C C . ARG A 1 87 ? 1.941 -6.967 -8.830 1.00 96.50 87 ARG A C 1
ATOM 675 O O . ARG A 1 87 ? 1.805 -6.363 -9.898 1.00 96.50 87 ARG A O 1
ATOM 682 N N . PHE A 1 88 ? 2.935 -7.822 -8.619 1.00 95.62 88 PHE A N 1
ATOM 683 C CA . PHE A 1 88 ? 3.869 -8.241 -9.665 1.00 95.62 88 PHE A CA 1
ATOM 684 C C . PHE A 1 88 ? 3.228 -9.281 -10.598 1.00 95.62 88 PHE A C 1
ATOM 686 O O . PHE A 1 88 ? 2.386 -10.072 -10.167 1.00 95.62 88 PHE A O 1
ATOM 693 N N . ASP A 1 89 ? 3.589 -9.274 -11.886 1.00 93.25 89 ASP A N 1
ATOM 694 C CA . ASP A 1 89 ? 3.009 -10.190 -12.879 1.00 93.25 89 ASP A CA 1
ATOM 695 C C . ASP A 1 89 ? 3.232 -11.659 -12.487 1.00 93.25 89 ASP A C 1
ATOM 697 O O . ASP A 1 89 ? 4.354 -12.067 -12.191 1.00 93.25 89 ASP A O 1
ATOM 701 N N . ARG A 1 90 ? 2.151 -12.452 -12.484 1.00 92.69 90 ARG A N 1
ATOM 702 C CA . ARG A 1 90 ? 2.134 -13.885 -12.107 1.00 92.69 90 ARG A CA 1
ATOM 703 C C . ARG A 1 90 ? 2.653 -14.205 -10.698 1.00 92.69 90 ARG A C 1
ATOM 705 O O . ARG A 1 90 ? 2.916 -15.365 -10.400 1.00 92.69 90 ARG A O 1
ATOM 712 N N . LYS A 1 91 ? 2.793 -13.201 -9.836 1.00 95.44 91 LYS A N 1
ATOM 713 C CA . LYS A 1 91 ? 3.126 -13.369 -8.418 1.00 95.44 91 LYS A CA 1
ATOM 714 C C . LYS A 1 91 ? 1.896 -13.143 -7.549 1.00 95.44 91 LYS A C 1
ATOM 716 O O . LYS A 1 91 ? 0.862 -12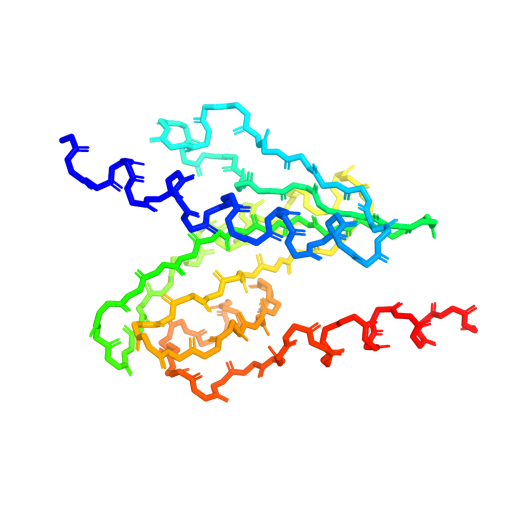.687 -8.040 1.00 95.44 91 LYS A O 1
ATOM 721 N N . GLU A 1 92 ? 1.999 -13.489 -6.279 1.00 95.94 92 GLU A N 1
ATOM 722 C CA . GLU A 1 92 ? 0.996 -13.129 -5.279 1.00 95.94 92 GLU A CA 1
ATOM 723 C C . GLU A 1 92 ? 1.053 -11.632 -4.929 1.00 95.94 92 GLU A C 1
ATOM 725 O O . GLU A 1 92 ? 1.934 -10.900 -5.390 1.00 95.94 92 GLU A O 1
ATOM 730 N N . TRP A 1 93 ? 0.076 -11.171 -4.149 1.00 97.75 93 TRP A N 1
ATOM 731 C CA . TRP A 1 93 ? 0.091 -9.822 -3.594 1.00 97.75 93 TRP A CA 1
ATOM 732 C C . TRP A 1 93 ? 1.098 -9.723 -2.455 1.00 97.75 93 TRP A C 1
ATOM 734 O O . TRP A 1 93 ? 1.167 -10.617 -1.613 1.00 97.75 93 TRP A O 1
ATOM 744 N N . ARG A 1 94 ? 1.816 -8.601 -2.406 1.00 97.88 94 ARG A N 1
ATOM 745 C CA . ARG A 1 94 ? 2.684 -8.249 -1.283 1.00 97.88 94 ARG A CA 1
ATOM 746 C C . ARG A 1 94 ? 2.319 -6.903 -0.686 1.00 97.88 94 ARG A C 1
ATOM 748 O O . ARG A 1 94 ? 1.886 -6.008 -1.410 1.00 97.88 94 ARG A O 1
ATOM 755 N N . PHE A 1 95 ? 2.517 -6.764 0.619 1.00 97.81 95 PHE A N 1
ATOM 756 C CA . PHE A 1 95 ? 2.142 -5.580 1.377 1.00 97.81 95 PHE A CA 1
ATOM 757 C C . PHE A 1 95 ? 3.302 -5.054 2.202 1.00 97.81 95 PHE A C 1
ATOM 759 O O . PHE A 1 95 ? 3.904 -5.772 3.003 1.00 97.81 95 PHE A O 1
ATOM 766 N N . ILE A 1 96 ? 3.588 -3.769 2.022 1.00 97.19 96 ILE A N 1
ATOM 767 C CA . ILE A 1 96 ? 4.647 -3.064 2.740 1.00 97.19 96 ILE A CA 1
ATOM 768 C C . ILE A 1 96 ? 4.046 -1.820 3.374 1.00 97.19 96 ILE A C 1
ATOM 770 O O . ILE A 1 96 ? 3.238 -1.128 2.756 1.00 97.19 96 ILE A O 1
ATOM 774 N N . LYS A 1 97 ? 4.430 -1.535 4.616 1.00 96.75 97 LYS A N 1
ATOM 775 C CA . LYS A 1 97 ? 4.034 -0.299 5.291 1.00 96.75 97 LYS A CA 1
ATOM 776 C C . LYS A 1 97 ? 4.611 0.911 4.570 1.00 96.75 97 LYS A C 1
ATOM 778 O O . LYS A 1 97 ? 5.779 0.901 4.181 1.00 96.75 97 LYS A O 1
ATOM 783 N N . ALA A 1 98 ? 3.816 1.966 4.435 1.00 97.06 98 ALA A N 1
ATOM 784 C CA . ALA A 1 98 ? 4.252 3.183 3.759 1.00 97.06 98 ALA A CA 1
ATOM 785 C C . ALA A 1 98 ? 5.479 3.823 4.445 1.00 97.06 98 ALA A C 1
ATOM 787 O O . ALA A 1 98 ? 6.346 4.368 3.766 1.00 97.06 98 ALA A O 1
ATOM 788 N N . GLU A 1 99 ? 5.619 3.680 5.765 1.00 97.00 99 GLU A N 1
ATOM 789 C CA . GLU A 1 99 ? 6.770 4.173 6.531 1.00 97.00 99 GLU A CA 1
ATOM 790 C C . GLU A 1 99 ? 8.094 3.503 6.131 1.00 97.00 99 GLU A C 1
ATOM 792 O O . GLU A 1 99 ? 9.147 4.141 6.166 1.00 97.00 99 GLU A O 1
ATOM 797 N N . GLU A 1 100 ? 8.067 2.234 5.713 1.00 96.38 100 GLU A N 1
ATOM 798 C CA . GLU A 1 100 ? 9.281 1.535 5.270 1.00 96.38 100 GLU A CA 1
ATOM 799 C C . GLU A 1 100 ? 9.786 2.077 3.925 1.00 96.38 100 GLU A C 1
ATOM 801 O O . GLU A 1 100 ? 10.996 2.104 3.685 1.00 96.38 100 GLU A O 1
ATOM 806 N N . ILE A 1 101 ? 8.885 2.620 3.096 1.00 96.12 101 ILE A N 1
ATOM 807 C CA . ILE A 1 101 ? 9.227 3.213 1.795 1.00 96.12 101 ILE A CA 1
ATOM 808 C C . ILE A 1 101 ? 10.097 4.467 1.950 1.00 96.12 101 ILE A C 1
ATOM 810 O O . ILE A 1 101 ? 10.950 4.773 1.109 1.00 96.12 101 ILE A O 1
ATOM 814 N N . LEU A 1 102 ? 9.941 5.181 3.068 1.00 94.62 102 LEU A N 1
ATOM 815 C CA . LEU A 1 102 ? 10.760 6.349 3.386 1.00 94.62 102 LEU A CA 1
ATOM 816 C C . LEU A 1 102 ? 12.235 5.977 3.600 1.00 94.62 102 LEU A C 1
ATOM 818 O O . LEU A 1 102 ? 13.119 6.794 3.321 1.00 94.62 102 LEU A O 1
ATOM 822 N N . LYS A 1 103 ? 12.516 4.738 4.024 1.00 94.44 103 LYS A N 1
ATOM 823 C CA . LYS A 1 103 ? 13.874 4.213 4.231 1.00 94.44 103 LYS A CA 1
ATOM 824 C C . LYS A 1 103 ? 14.438 3.642 2.932 1.00 94.44 103 LYS A C 1
ATOM 826 O O . LYS A 1 103 ? 15.463 4.118 2.448 1.00 94.44 103 LYS A O 1
ATOM 831 N N . THR A 1 104 ? 13.732 2.681 2.338 1.00 93.12 104 THR A N 1
ATOM 832 C CA . THR A 1 104 ? 14.095 2.025 1.075 1.00 93.12 104 THR A CA 1
ATOM 833 C C . THR A 1 104 ? 12.934 2.102 0.099 1.00 93.12 104 THR A C 1
ATOM 835 O O . THR A 1 104 ? 11.811 1.762 0.439 1.00 93.12 104 THR A O 1
ATOM 838 N N . ASN A 1 105 ? 13.189 2.546 -1.130 1.00 92.25 105 ASN A N 1
ATOM 839 C CA . ASN A 1 105 ? 12.129 2.741 -2.116 1.00 92.25 105 ASN A CA 1
ATOM 840 C C . ASN A 1 105 ? 12.245 1.831 -3.342 1.00 92.25 105 ASN A C 1
ATOM 842 O O . ASN A 1 105 ? 11.448 1.966 -4.266 1.00 92.25 105 ASN A O 1
ATOM 846 N N . ARG A 1 106 ? 13.220 0.916 -3.367 1.00 95.56 106 ARG A N 1
ATOM 847 C CA . ARG A 1 106 ? 13.323 -0.127 -4.389 1.00 95.56 106 ARG A CA 1
ATOM 848 C C . ARG A 1 106 ? 12.850 -1.437 -3.788 1.00 95.56 106 ARG A C 1
ATOM 850 O O . ARG A 1 106 ? 13.518 -1.957 -2.906 1.00 95.56 106 ARG A O 1
ATOM 857 N N . ILE A 1 107 ? 11.755 -1.963 -4.321 1.00 95.75 107 ILE A N 1
ATOM 858 C CA . ILE A 1 107 ? 11.108 -3.172 -3.818 1.00 95.75 107 ILE A CA 1
ATOM 859 C C . ILE A 1 107 ? 11.176 -4.286 -4.861 1.00 95.75 107 ILE A C 1
ATOM 861 O O . ILE A 1 107 ? 10.916 -4.037 -6.046 1.00 95.75 107 ILE A O 1
ATOM 865 N N . VAL A 1 108 ? 11.487 -5.508 -4.429 1.00 95.88 108 VAL A N 1
ATOM 866 C CA . VAL A 1 108 ? 11.407 -6.734 -5.241 1.00 95.88 108 VAL A CA 1
ATOM 867 C C . VAL A 1 108 ? 10.199 -7.615 -4.846 1.00 95.88 108 VAL A C 1
ATOM 869 O O . VAL A 1 108 ? 9.614 -7.405 -3.786 1.00 95.88 108 VAL A O 1
ATOM 872 N N . PRO A 1 109 ? 9.762 -8.569 -5.694 1.00 93.50 109 PRO A N 1
ATOM 873 C CA . PRO A 1 109 ? 8.489 -9.281 -5.528 1.00 93.50 109 PRO A CA 1
ATOM 874 C C . PRO A 1 109 ? 8.331 -10.128 -4.265 1.00 93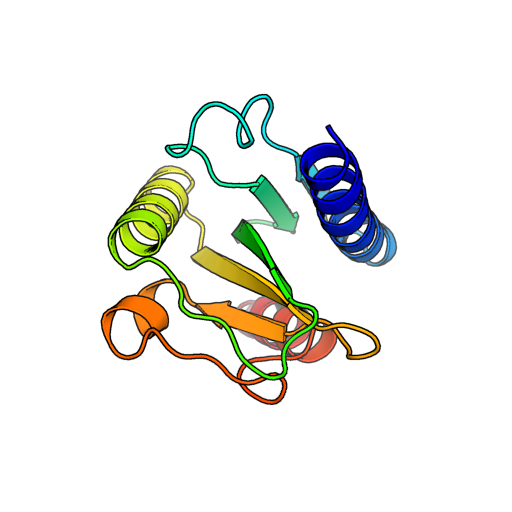.50 109 PRO A C 1
ATOM 876 O O . PRO A 1 109 ? 7.209 -10.504 -3.944 1.00 93.50 109 PRO A O 1
ATOM 879 N N . GLU A 1 110 ? 9.422 -10.479 -3.595 1.00 93.44 110 GLU A N 1
ATOM 880 C CA . GLU A 1 110 ? 9.427 -11.316 -2.395 1.00 93.44 110 GLU A CA 1
ATOM 881 C C . GLU A 1 110 ? 9.408 -10.489 -1.095 1.00 93.44 110 GLU A C 1
ATOM 883 O O . GLU A 1 110 ? 9.285 -11.051 -0.010 1.00 93.44 110 GLU A O 1
ATOM 888 N N . GLU A 1 111 ? 9.519 -9.160 -1.187 1.00 94.56 111 GLU A N 1
ATOM 889 C CA . GLU A 1 111 ? 9.495 -8.270 -0.026 1.00 94.56 111 GLU A CA 1
ATOM 890 C C . GLU A 1 111 ? 8.068 -7.972 0.445 1.00 94.56 111 GLU A C 1
ATOM 892 O O . GLU A 1 111 ? 7.165 -7.703 -0.350 1.00 94.56 111 GLU A O 1
ATOM 897 N N . GLY A 1 112 ? 7.891 -7.932 1.766 1.00 95.69 112 GLY A N 1
ATOM 898 C CA . GLY A 1 112 ? 6.621 -7.606 2.404 1.00 95.69 112 GLY A CA 1
ATOM 899 C C . GLY A 1 112 ? 5.754 -8.819 2.723 1.00 95.69 112 GLY A C 1
ATOM 900 O O . GLY A 1 112 ? 6.057 -9.963 2.380 1.00 95.69 112 GLY A O 1
ATOM 901 N N . LEU A 1 113 ? 4.648 -8.534 3.401 1.00 97.38 113 LEU A N 1
ATOM 902 C CA . LEU A 1 113 ? 3.694 -9.541 3.851 1.00 97.38 113 LEU A CA 1
ATOM 903 C C . LEU A 1 113 ? 2.882 -10.067 2.667 1.00 97.38 113 LEU A C 1
ATOM 905 O O . LEU A 1 113 ? 2.524 -9.288 1.784 1.00 97.38 113 LEU A O 1
ATOM 909 N N . THR A 1 114 ? 2.538 -11.351 2.656 1.00 97.50 114 THR A N 1
ATOM 910 C CA . THR A 1 114 ? 1.438 -11.849 1.817 1.00 97.50 114 THR A CA 1
ATOM 911 C C . THR A 1 114 ? 0.106 -11.229 2.251 1.00 97.50 114 THR A C 1
ATOM 913 O O . THR A 1 114 ? 0.013 -10.547 3.277 1.00 97.50 114 THR A O 1
ATOM 916 N N . PHE A 1 115 ? -0.958 -11.449 1.475 1.00 96.56 115 PHE A N 1
ATOM 917 C CA . PHE A 1 115 ? -2.297 -11.007 1.877 1.00 96.56 115 PHE A CA 1
ATOM 918 C C . PHE A 1 115 ? -2.731 -11.672 3.190 1.00 96.56 115 PHE A C 1
ATOM 920 O O . PHE A 1 115 ? -3.262 -11.016 4.082 1.00 96.56 115 PHE A O 1
ATOM 927 N N . GLU A 1 116 ? -2.443 -12.960 3.336 1.00 95.00 116 GLU A N 1
ATOM 928 C CA . GLU A 1 116 ? -2.773 -13.762 4.508 1.00 95.00 116 GLU A CA 1
ATOM 929 C C . GLU A 1 116 ? -1.975 -13.303 5.736 1.00 95.00 116 GLU A C 1
ATOM 931 O O . GLU A 1 116 ? -2.546 -13.114 6.809 1.00 95.00 116 GLU A O 1
ATOM 936 N N . GLU A 1 117 ? -0.673 -13.049 5.576 1.00 95.31 117 GLU A N 1
ATOM 937 C CA . GLU A 1 117 ? 0.183 -12.509 6.638 1.00 95.31 117 GLU A CA 1
ATOM 938 C C . GLU A 1 117 ? -0.243 -11.097 7.051 1.00 95.31 117 GLU A C 1
ATOM 940 O O . GLU A 1 117 ? -0.238 -10.780 8.241 1.00 95.31 117 GLU A O 1
ATOM 945 N N . LEU A 1 118 ? -0.647 -10.250 6.094 1.00 93.50 118 LEU A N 1
ATOM 946 C CA . LEU A 1 118 ? -1.212 -8.935 6.388 1.00 93.50 118 LEU A CA 1
ATOM 947 C C . LEU A 1 118 ? -2.462 -9.089 7.260 1.00 93.50 118 LEU A C 1
ATOM 949 O O . LEU A 1 118 ? -2.542 -8.474 8.320 1.00 93.50 118 LEU A O 1
ATOM 953 N N . VAL A 1 119 ? -3.419 -9.923 6.854 1.00 90.56 119 VAL A N 1
ATOM 9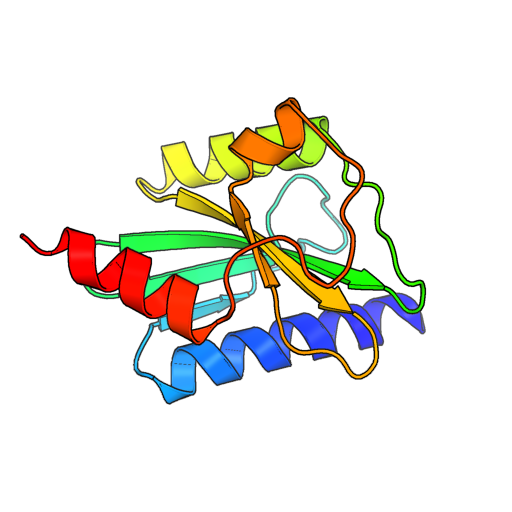54 C CA . VAL A 1 119 ? -4.657 -10.151 7.616 1.00 90.56 119 VAL A CA 1
ATOM 955 C C . VAL A 1 119 ? -4.345 -10.671 9.020 1.00 90.56 119 VAL A C 1
ATOM 957 O O . VAL A 1 119 ? -4.842 -10.109 9.994 1.00 90.56 119 VAL A O 1
ATOM 960 N N . GLN A 1 120 ? -3.450 -11.653 9.157 1.00 89.25 120 GLN A N 1
ATOM 961 C CA . GLN A 1 120 ? -3.025 -12.173 10.462 1.00 89.25 120 GLN A CA 1
ATOM 962 C C . GLN A 1 120 ? -2.357 -11.104 11.332 1.00 89.25 120 GLN A C 1
ATOM 964 O O . GLN A 1 120 ? -2.721 -10.938 12.496 1.00 89.25 120 GLN A O 1
ATOM 969 N N . PHE A 1 121 ? -1.409 -10.339 10.780 1.00 83.94 121 PHE A N 1
ATOM 970 C CA . PHE A 1 121 ? -0.747 -9.233 11.480 1.00 83.94 121 PHE A CA 1
ATOM 971 C C . PHE A 1 121 ? -1.771 -8.232 12.030 1.00 83.94 121 PHE A C 1
ATOM 973 O O . PHE A 1 121 ? -1.642 -7.722 13.149 1.00 83.94 121 PHE A O 1
ATOM 980 N N . LEU A 1 122 ? -2.814 -7.969 11.247 1.00 73.88 122 LEU A N 1
ATOM 981 C CA . LEU A 1 122 ? -3.869 -7.036 11.594 1.00 73.88 122 LEU A CA 1
ATOM 982 C C . LEU A 1 122 ? -4.845 -7.618 12.609 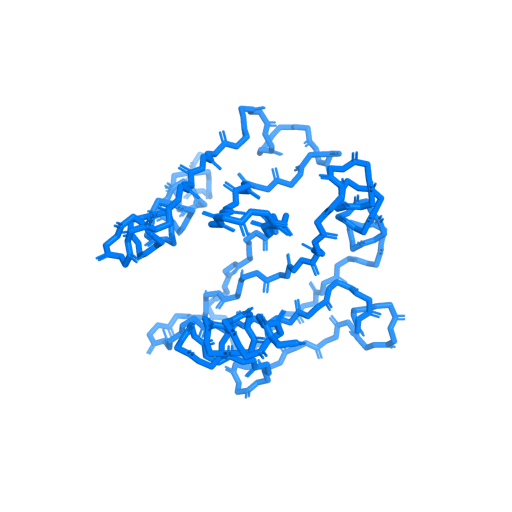1.00 73.88 122 LEU A C 1
ATOM 984 O O . LEU A 1 122 ? -5.262 -6.889 13.503 1.00 73.88 122 LEU A O 1
ATOM 988 N N . GLU A 1 123 ? -5.174 -8.903 12.550 1.00 74.69 123 GLU A N 1
ATOM 989 C CA . GLU A 1 123 ? -6.033 -9.560 13.536 1.00 74.69 123 GLU A CA 1
ATOM 990 C C . GLU A 1 123 ? -5.332 -9.792 14.880 1.00 74.69 123 GLU A C 1
ATOM 992 O O . GLU A 1 123 ? -5.962 -9.627 15.921 1.00 74.69 123 GLU A O 1
ATOM 997 N N . LEU A 1 124 ? -4.028 -10.081 14.901 1.00 65.62 124 LEU A N 1
ATOM 998 C CA . LEU A 1 124 ? -3.268 -10.347 16.132 1.00 65.62 124 LEU A CA 1
ATOM 999 C C . LEU A 1 124 ? -3.168 -9.133 17.063 1.00 65.62 124 LEU A C 1
ATOM 1001 O O . LEU A 1 124 ? -3.174 -9.292 18.281 1.00 65.62 124 LEU A O 1
ATOM 1005 N N . LYS A 1 125 ? -3.200 -7.907 16.525 1.00 59.31 125 LYS A N 1
ATOM 1006 C CA . LYS A 1 125 ? -3.339 -6.675 17.327 1.00 59.31 125 LYS A CA 1
ATOM 1007 C C . LYS A 1 125 ? -4.748 -6.483 17.930 1.00 59.31 125 LYS A C 1
ATOM 1009 O O . LYS A 1 125 ? -5.205 -5.352 18.059 1.00 59.31 125 LYS A O 1
ATOM 1014 N N . ARG A 1 126 ? -5.537 -7.548 18.119 1.00 55.59 126 ARG A N 1
ATOM 1015 C CA . ARG A 1 126 ? -6.861 -7.527 18.785 1.00 55.59 126 ARG A CA 1
ATOM 1016 C C . ARG A 1 126 ? -6.767 -7.693 20.306 1.00 55.59 126 ARG A C 1
ATOM 1018 O O . ARG A 1 126 ? -7.796 -7.547 20.956 1.00 55.59 126 ARG A O 1
ATOM 1025 N N . LYS A 1 127 ? -5.595 -8.041 20.842 1.00 41.00 127 LYS A N 1
ATOM 1026 C CA . LYS A 1 127 ? -5.355 -8.194 22.281 1.00 41.00 127 LYS A CA 1
ATOM 1027 C C . LYS A 1 127 ? -4.677 -6.966 22.862 1.00 41.00 127 LYS A C 1
ATOM 1029 O O . LYS A 1 127 ? -3.775 -6.438 22.173 1.00 41.00 127 LYS A O 1
#